Protein AF-A0A0F5VJ34-F1 (afdb_monomer_lite)

Radius of gyration: 12.43 Å; chains: 1; bounding box: 29×24×28 Å

pLDDT: mean 86.13, std 13.4, range [44.53, 97.44]

Sequence (68 aa):
MHSTLIVARMDPASIGDVARIFQEFDGTEMPHLMGTRRRELFAYRGLYFHLQDFDDDQGGRHIEQAKT

Foldseek 3Di:
DDKDKDKDFADPVCPVVVVVVVVVVVPDCVCVQLQWPDWDWDDDPRMIIIMTDGPDPCSVVSVVVVVD

Secondary structure (DSSP, 8-state):
-EEEEEEEE--GGGHHHHHHHHHHHHTSSHHHHTTEEEEEEEEETTEEEEEEEESSTTHHHHHHHTT-

Structu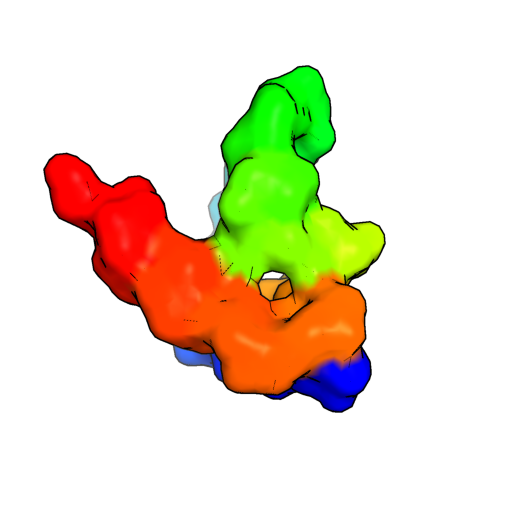re (mmCIF, N/CA/C/O backbone):
data_AF-A0A0F5VJ34-F1
#
_entry.id   AF-A0A0F5VJ34-F1
#
loop_
_atom_site.group_PDB
_atom_site.id
_atom_site.type_symbol
_atom_site.label_atom_id
_atom_site.label_alt_id
_atom_site.label_comp_id
_atom_site.label_asym_id
_atom_site.label_entity_id
_atom_site.label_seq_id
_atom_site.pdbx_PDB_ins_code
_atom_site.Cartn_x
_atom_site.Cartn_y
_atom_site.Cartn_z
_atom_site.occupancy
_atom_site.B_iso_or_equiv
_atom_site.auth_seq_id
_atom_site.auth_comp_id
_atom_site.auth_asym_id
_atom_site.auth_atom_id
_atom_site.pdbx_PDB_model_num
ATOM 1 N N . MET A 1 1 ? 12.803 -14.154 -7.543 1.00 73.94 1 MET A N 1
ATOM 2 C CA . MET A 1 1 ? 11.434 -13.797 -7.112 1.00 73.94 1 MET A CA 1
ATOM 3 C C . MET A 1 1 ? 11.499 -13.494 -5.637 1.00 73.94 1 MET A C 1
ATOM 5 O O . MET A 1 1 ? 11.773 -14.389 -4.841 1.00 73.94 1 MET A O 1
ATOM 9 N N . HIS A 1 2 ? 11.297 -12.227 -5.308 1.00 85.50 2 HIS A N 1
ATOM 10 C CA . HIS A 1 2 ? 11.427 -11.692 -3.963 1.00 85.50 2 HIS A CA 1
ATOM 11 C C . HIS A 1 2 ? 10.120 -11.008 -3.573 1.00 85.50 2 HIS A C 1
ATOM 13 O O . HIS A 1 2 ? 9.514 -10.330 -4.400 1.00 85.50 2 HIS A O 1
ATOM 19 N N . SER A 1 3 ? 9.701 -11.176 -2.322 1.00 90.38 3 SER A N 1
ATOM 20 C CA . SER A 1 3 ? 8.480 -10.566 -1.800 1.00 90.38 3 SER A CA 1
ATOM 21 C C . SER A 1 3 ? 8.817 -9.692 -0.604 1.00 90.38 3 SER A C 1
ATOM 23 O O . SER A 1 3 ? 9.515 -10.127 0.314 1.00 90.38 3 SER A O 1
ATOM 25 N N . THR A 1 4 ? 8.282 -8.476 -0.59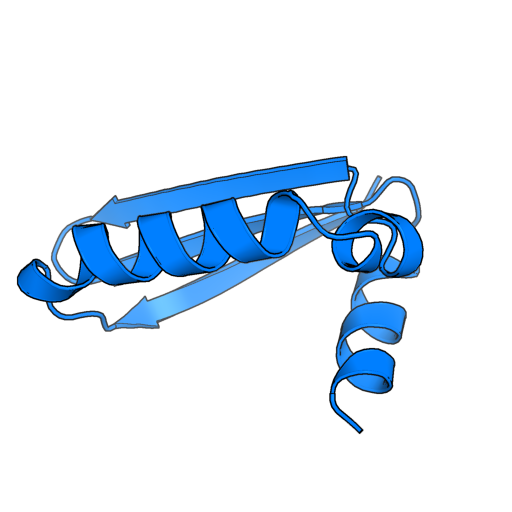1 1.00 91.62 4 THR A N 1
ATOM 26 C CA . THR A 1 4 ? 8.317 -7.593 0.573 1.00 91.62 4 THR A CA 1
ATOM 27 C C . THR A 1 4 ? 6.917 -7.486 1.166 1.00 91.62 4 THR A C 1
ATOM 29 O O . THR A 1 4 ? 5.917 -7.441 0.450 1.00 91.62 4 THR A O 1
ATOM 32 N N . LEU A 1 5 ? 6.842 -7.468 2.497 1.00 95.00 5 LEU A N 1
ATOM 33 C CA . LEU A 1 5 ? 5.597 -7.256 3.225 1.00 95.00 5 LEU A CA 1
ATOM 34 C C . LEU A 1 5 ? 5.770 -6.062 4.156 1.00 95.00 5 LEU A C 1
ATOM 36 O O . LEU A 1 5 ? 6.502 -6.140 5.144 1.00 95.00 5 LEU A O 1
ATOM 40 N N . ILE A 1 6 ? 5.080 -4.966 3.852 1.00 94.62 6 ILE A N 1
ATOM 41 C CA . ILE A 1 6 ? 4.996 -3.815 4.753 1.00 94.62 6 ILE A CA 1
ATOM 42 C C . ILE A 1 6 ? 3.753 -3.992 5.618 1.00 94.62 6 ILE A C 1
ATOM 44 O O . ILE A 1 6 ? 2.658 -4.235 5.106 1.00 94.62 6 ILE A O 1
ATOM 48 N N . VAL A 1 7 ? 3.931 -3.854 6.931 1.00 96.25 7 VAL A N 1
ATOM 49 C CA . VAL A 1 7 ? 2.846 -3.921 7.912 1.00 96.25 7 VAL A CA 1
ATOM 50 C C . VAL A 1 7 ? 2.770 -2.594 8.649 1.00 96.25 7 VAL A C 1
ATOM 52 O O . VAL A 1 7 ? 3.747 -2.154 9.253 1.00 96.25 7 VAL A O 1
ATOM 55 N N . ALA A 1 8 ? 1.599 -1.966 8.616 1.00 95.75 8 ALA A N 1
ATOM 56 C CA . ALA A 1 8 ? 1.346 -0.706 9.302 1.00 95.75 8 ALA A CA 1
ATOM 57 C C . ALA A 1 8 ? -0.032 -0.708 9.970 1.00 95.75 8 ALA A C 1
ATOM 59 O O . ALA A 1 8 ? -0.900 -1.520 9.654 1.00 95.75 8 ALA A O 1
ATOM 60 N N . ARG A 1 9 ? -0.245 0.218 10.907 1.00 96.56 9 ARG A N 1
ATOM 61 C CA . ARG A 1 9 ? -1.595 0.536 11.387 1.00 96.56 9 ARG A CA 1
ATOM 62 C C . ARG A 1 9 ? -2.266 1.472 10.394 1.00 96.56 9 ARG A C 1
ATOM 64 O O . ARG A 1 9 ? -1.610 2.359 9.857 1.00 96.56 9 ARG A O 1
ATOM 71 N N . MET A 1 10 ? -3.564 1.292 10.195 1.00 96.25 10 MET A N 1
ATOM 72 C CA . MET A 1 10 ? -4.355 2.131 9.303 1.00 96.25 10 MET A CA 1
ATOM 73 C C . MET A 1 10 ? -5.775 2.274 9.846 1.00 96.25 10 MET A C 1
ATOM 75 O O . MET A 1 10 ? -6.344 1.311 10.366 1.00 96.25 10 MET A O 1
ATOM 79 N N . ASP A 1 11 ? -6.343 3.472 9.716 1.00 96.44 11 ASP A N 1
ATOM 80 C CA . ASP A 1 11 ? -7.769 3.691 9.946 1.00 96.44 11 ASP A CA 1
ATOM 81 C C . ASP A 1 11 ? -8.575 2.936 8.866 1.00 96.44 11 ASP A C 1
ATOM 83 O O . ASP A 1 11 ? -8.317 3.134 7.675 1.00 96.44 11 ASP A O 1
ATOM 87 N N . PRO A 1 12 ? -9.539 2.066 9.227 1.00 93.62 12 PRO A N 1
ATOM 88 C CA . PRO A 1 12 ? -10.397 1.391 8.255 1.00 93.62 12 PRO A CA 1
ATOM 89 C C . PRO A 1 12 ? -11.102 2.337 7.273 1.00 93.62 12 PRO A C 1
ATOM 91 O O . PRO A 1 12 ? -11.342 1.944 6.131 1.00 93.62 12 PRO A O 1
ATOM 94 N N . ALA A 1 13 ? -11.402 3.576 7.676 1.00 96.44 13 ALA A N 1
ATOM 95 C CA . ALA A 1 13 ? -11.994 4.574 6.788 1.00 96.44 13 ALA A CA 1
ATOM 96 C C . ALA A 1 13 ? -11.065 4.949 5.618 1.00 96.44 13 ALA A C 1
ATOM 98 O O . ALA A 1 13 ? -11.544 5.293 4.541 1.00 96.44 13 ALA A O 1
ATOM 99 N N . SER A 1 14 ? -9.745 4.817 5.788 1.00 96.56 14 SER A N 1
ATOM 100 C CA . SER A 1 14 ? -8.747 5.141 4.763 1.00 96.56 14 SER A CA 1
ATOM 101 C C . SER A 1 14 ? -8.548 4.044 3.708 1.00 96.56 14 SER A C 1
ATOM 103 O O . SER A 1 14 ? -7.828 4.279 2.740 1.00 96.56 14 SER A O 1
ATOM 105 N N . ILE A 1 15 ? -9.168 2.859 3.846 1.00 94.56 15 ILE A N 1
ATOM 106 C CA . ILE A 1 15 ? -8.988 1.731 2.904 1.00 94.56 15 ILE A CA 1
ATOM 107 C C . ILE A 1 15 ? -9.298 2.152 1.461 1.00 94.56 15 ILE A C 1
ATOM 109 O O . ILE A 1 15 ? -8.525 1.844 0.554 1.00 94.56 15 ILE A O 1
ATOM 113 N N . GLY A 1 16 ? -10.415 2.856 1.249 1.00 95.94 16 GLY A N 1
ATOM 114 C CA . GLY A 1 16 ? -10.849 3.273 -0.087 1.00 95.94 16 GLY A CA 1
ATOM 115 C C . GLY A 1 16 ? -9.873 4.248 -0.744 1.00 95.94 16 GLY A C 1
ATOM 116 O O . GLY A 1 16 ? -9.511 4.072 -1.907 1.00 95.94 16 GLY A O 1
ATOM 117 N N . ASP A 1 17 ? -9.392 5.231 0.018 1.00 97.06 17 ASP A N 1
ATOM 118 C CA . ASP A 1 17 ? -8.435 6.220 -0.478 1.00 97.06 17 ASP A CA 1
ATOM 119 C C . ASP A 1 17 ? -7.085 5.590 -0.817 1.00 97.06 17 ASP A C 1
ATOM 121 O O . ASP A 1 17 ? -6.530 5.862 -1.880 1.00 97.06 17 ASP A O 1
ATOM 125 N N . VAL A 1 1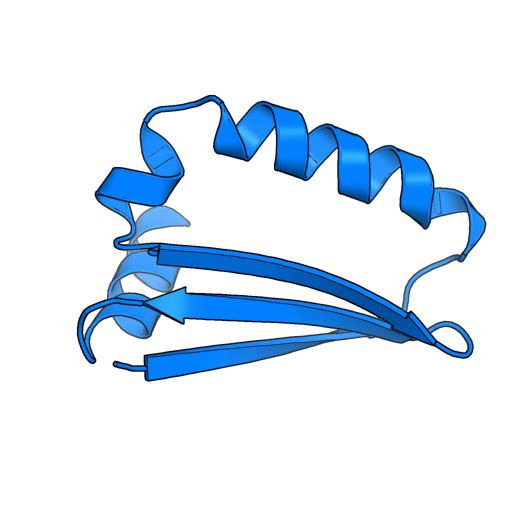8 ? -6.576 4.707 0.048 1.00 95.56 18 VAL A N 1
ATOM 126 C CA . VAL A 1 18 ? -5.311 3.996 -0.187 1.00 95.56 18 VAL A CA 1
ATOM 127 C C . VAL A 1 18 ? -5.406 3.105 -1.425 1.00 95.56 18 VAL A C 1
ATOM 129 O O . VAL A 1 18 ? -4.503 3.129 -2.262 1.00 95.56 18 VAL A O 1
ATOM 132 N N . ALA A 1 19 ? -6.508 2.364 -1.584 1.00 95.25 19 ALA A N 1
ATOM 133 C CA . ALA A 1 19 ? -6.735 1.546 -2.771 1.00 95.25 19 ALA A CA 1
ATOM 134 C C . ALA A 1 19 ? -6.754 2.398 -4.051 1.00 95.25 19 ALA A C 1
ATOM 136 O O . ALA A 1 19 ? -6.093 2.047 -5.026 1.00 95.25 19 ALA A O 1
ATOM 137 N N . ARG A 1 20 ? -7.445 3.546 -4.030 1.00 96.56 20 ARG A N 1
ATOM 138 C CA . ARG A 1 20 ? -7.498 4.475 -5.167 1.00 96.56 20 ARG A CA 1
ATOM 139 C C . ARG A 1 20 ? -6.118 5.040 -5.516 1.00 96.56 20 ARG A C 1
ATOM 141 O O . ARG A 1 20 ? -5.743 5.019 -6.683 1.00 96.56 20 ARG A O 1
ATOM 148 N N . ILE A 1 21 ? -5.355 5.505 -4.524 1.00 95.88 21 ILE A N 1
ATOM 149 C CA . ILE A 1 21 ? -4.005 6.057 -4.735 1.00 95.88 21 ILE A CA 1
ATOM 150 C C . ILE A 1 21 ? -3.101 5.022 -5.405 1.00 95.88 21 ILE A C 1
ATOM 152 O O . ILE A 1 21 ? -2.410 5.339 -6.371 1.00 95.88 21 ILE A O 1
ATOM 156 N N . PHE A 1 22 ? -3.110 3.778 -4.920 1.00 94.38 22 PHE A N 1
ATOM 157 C CA . PHE A 1 22 ? -2.271 2.743 -5.512 1.00 94.38 22 PHE A CA 1
ATOM 158 C C . PHE A 1 22 ? -2.767 2.284 -6.880 1.00 94.38 22 PHE A C 1
ATOM 160 O O . PHE A 1 22 ? -1.935 2.012 -7.734 1.00 94.38 22 PHE A O 1
ATOM 167 N N . GLN A 1 23 ? -4.077 2.278 -7.128 1.00 94.00 23 GLN A N 1
ATOM 168 C CA . GLN A 1 23 ? -4.618 2.031 -8.463 1.00 94.00 23 GLN A CA 1
ATOM 169 C C . GLN A 1 23 ? -4.157 3.099 -9.469 1.00 94.00 23 GLN A C 1
ATOM 171 O O . GLN A 1 23 ? -3.757 2.762 -10.580 1.00 94.00 23 GLN A O 1
ATOM 176 N N . GLU A 1 24 ? -4.190 4.378 -9.088 1.00 94.75 24 GLU A N 1
ATOM 177 C CA . GLU A 1 24 ? -3.687 5.478 -9.920 1.00 94.75 24 GLU A CA 1
ATOM 178 C C . GLU A 1 24 ? -2.174 5.350 -10.151 1.00 94.75 24 GLU A C 1
ATOM 180 O O . GLU A 1 24 ? -1.713 5.458 -11.285 1.00 94.75 24 GLU A O 1
ATOM 185 N N . PHE A 1 25 ? -1.408 5.050 -9.097 1.00 91.31 25 PHE A N 1
ATOM 186 C CA . P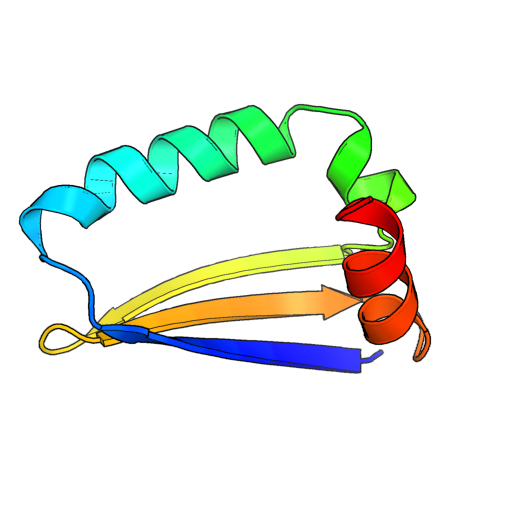HE A 1 25 ? 0.036 4.817 -9.186 1.00 91.31 25 PHE A CA 1
ATOM 187 C C . PHE A 1 25 ? 0.379 3.631 -10.097 1.00 91.31 25 PHE A C 1
ATOM 189 O O . PHE A 1 25 ? 1.315 3.717 -10.892 1.00 91.31 25 PHE A O 1
ATOM 196 N N . ASP A 1 26 ? -0.384 2.541 -10.010 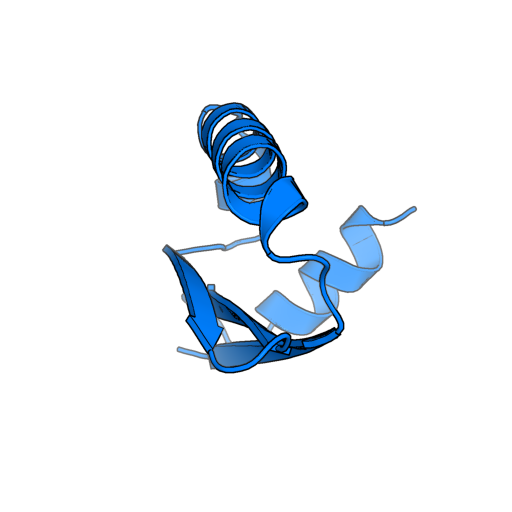1.00 91.06 26 ASP A N 1
ATOM 197 C CA . ASP A 1 26 ? -0.173 1.332 -10.809 1.00 91.06 26 ASP A CA 1
ATOM 198 C C . ASP A 1 26 ? -0.505 1.527 -12.293 1.00 91.06 26 ASP A C 1
ATOM 200 O O . ASP A 1 26 ? -0.026 0.770 -13.132 1.00 91.06 26 ASP A O 1
ATOM 204 N N . GLY A 1 27 ? -1.261 2.576 -12.631 1.00 90.69 27 GLY A N 1
ATOM 205 C CA . GLY A 1 27 ? -1.473 3.017 -14.009 1.00 90.69 27 GLY A CA 1
ATOM 206 C C . GLY A 1 27 ? -0.316 3.827 -14.608 1.00 90.69 27 GLY A C 1
ATOM 207 O O . GLY A 1 27 ? -0.377 4.174 -15.787 1.00 90.69 27 GLY A O 1
ATOM 208 N N . THR A 1 28 ? 0.717 4.160 -13.828 1.00 91.31 28 THR A N 1
ATOM 209 C CA . THR A 1 28 ? 1.909 4.885 -14.308 1.00 91.31 28 THR A CA 1
ATOM 210 C C . THR A 1 28 ? 3.023 3.923 -14.745 1.00 91.31 28 THR A C 1
ATOM 212 O O . THR A 1 28 ? 2.919 2.714 -14.566 1.00 91.31 28 THR A O 1
ATOM 215 N N . GLU A 1 29 ? 4.133 4.436 -15.286 1.00 86.50 29 GLU A N 1
ATOM 216 C CA . GLU A 1 29 ? 5.313 3.611 -15.616 1.00 86.50 29 GLU A CA 1
ATOM 217 C C . GLU A 1 29 ? 6.145 3.204 -14.382 1.00 86.50 29 GLU A C 1
ATOM 219 O O . GLU A 1 29 ? 6.972 2.291 -14.452 1.00 86.50 29 GLU A O 1
ATOM 224 N N . MET A 1 30 ? 5.923 3.851 -13.232 1.00 83.31 30 MET A N 1
ATOM 225 C CA . MET A 1 30 ? 6.742 3.676 -12.027 1.00 83.31 30 MET A CA 1
ATOM 226 C C . MET A 1 30 ? 6.816 2.231 -11.502 1.00 83.31 30 MET A C 1
ATOM 228 O O . MET A 1 30 ? 7.921 1.795 -11.176 1.00 83.31 30 MET A O 1
ATOM 232 N N . PRO A 1 31 ? 5.725 1.440 -11.431 1.00 82.94 31 PRO A N 1
ATOM 233 C CA . PRO A 1 31 ? 5.796 0.061 -10.943 1.00 82.94 31 PRO A CA 1
ATOM 234 C C . PRO A 1 31 ? 6.756 -0.811 -11.757 1.00 82.94 31 PRO A C 1
ATOM 236 O O . PRO A 1 31 ? 7.507 -1.597 -11.177 1.00 82.94 31 PRO A O 1
ATOM 239 N N . HIS A 1 32 ? 6.777 -0.642 -13.083 1.00 79.00 32 HIS A N 1
ATOM 240 C CA . HIS A 1 32 ? 7.674 -1.383 -13.968 1.00 79.00 32 HIS A CA 1
ATOM 241 C C . HIS A 1 32 ? 9.135 -0.980 -13.762 1.00 79.00 32 HIS A C 1
ATOM 243 O O . HIS A 1 32 ? 9.992 -1.855 -13.661 1.00 79.00 32 HIS A O 1
ATOM 249 N N . LEU A 1 33 ? 9.417 0.321 -13.620 1.00 81.62 33 LEU A N 1
ATOM 250 C CA . LEU A 1 33 ? 10.766 0.820 -13.315 1.00 81.62 33 LEU A CA 1
ATOM 251 C C . LEU A 1 33 ? 11.282 0.320 -11.957 1.00 81.62 33 LEU A C 1
ATOM 253 O O . LEU A 1 33 ? 12.477 0.096 -11.788 1.00 81.62 33 LEU A O 1
ATOM 257 N N . MET A 1 34 ? 10.377 0.107 -11.001 1.00 79.31 34 MET A N 1
ATOM 258 C CA . MET A 1 34 ? 10.685 -0.468 -9.689 1.00 79.31 34 MET A CA 1
ATOM 259 C C . MET A 1 34 ? 10.808 -2.002 -9.705 1.00 79.31 34 MET A C 1
ATOM 261 O O . MET A 1 34 ? 11.081 -2.591 -8.660 1.00 79.31 34 MET A O 1
ATOM 265 N N . GLY A 1 35 ? 10.555 -2.664 -10.840 1.00 85.19 35 GLY A N 1
ATOM 266 C CA . GLY A 1 35 ? 10.545 -4.127 -10.946 1.00 85.19 35 GLY A CA 1
ATOM 267 C C . GLY A 1 35 ? 9.363 -4.799 -10.237 1.00 85.19 35 GLY A C 1
ATOM 268 O O . GLY A 1 35 ? 9.425 -5.989 -9.928 1.00 85.19 35 GLY A O 1
ATOM 269 N N . THR A 1 36 ? 8.293 -4.049 -9.941 1.00 86.50 36 THR A N 1
ATOM 270 C CA . THR A 1 36 ? 7.088 -4.590 -9.301 1.00 86.50 36 THR A CA 1
ATOM 271 C C . THR A 1 36 ? 6.348 -5.486 -10.285 1.00 86.50 36 THR A C 1
ATOM 273 O O . THR A 1 36 ? 5.837 -5.023 -11.302 1.00 86.50 36 THR A O 1
ATOM 276 N N . ARG A 1 37 ? 6.232 -6.766 -9.939 1.00 88.94 37 ARG A N 1
ATOM 277 C CA . ARG A 1 37 ? 5.445 -7.753 -10.682 1.00 88.94 37 ARG A CA 1
ATOM 278 C C . ARG A 1 37 ? 3.984 -7.745 -10.248 1.00 88.94 37 ARG A C 1
ATOM 280 O O . ARG A 1 37 ? 3.081 -7.872 -11.071 1.00 88.94 37 ARG A O 1
ATOM 287 N N . ARG A 1 38 ? 3.752 -7.660 -8.938 1.00 91.06 38 ARG A N 1
ATOM 288 C CA . ARG A 1 38 ? 2.418 -7.727 -8.337 1.00 91.06 38 ARG A CA 1
ATOM 289 C C . ARG A 1 38 ? 2.372 -6.917 -7.053 1.00 91.06 38 ARG A C 1
ATOM 291 O O . ARG A 1 38 ? 3.331 -6.915 -6.284 1.00 91.06 38 ARG A O 1
ATOM 298 N N . ARG A 1 39 ? 1.231 -6.272 -6.818 1.00 94.38 39 ARG A N 1
ATOM 299 C CA . ARG A 1 39 ? 0.884 -5.621 -5.559 1.00 94.38 39 ARG A CA 1
ATOM 300 C C . ARG A 1 39 ? -0.466 -6.125 -5.079 1.00 94.38 39 ARG A C 1
ATOM 302 O O . ARG A 1 39 ? -1.429 -6.120 -5.839 1.00 94.38 39 ARG A O 1
ATOM 309 N N . GLU A 1 40 ? -0.531 -6.506 -3.812 1.00 95.81 40 GLU A N 1
ATOM 310 C CA . GLU A 1 40 ? -1.772 -6.885 -3.146 1.00 95.81 40 GLU A CA 1
ATOM 311 C C . GLU A 1 40 ? -1.888 -6.138 -1.818 1.00 95.81 40 GLU A C 1
ATOM 313 O O . GLU A 1 40 ? -0.942 -6.075 -1.027 1.00 95.81 40 GLU A O 1
ATOM 318 N N . LEU A 1 41 ? -3.059 -5.544 -1.594 1.00 96.75 41 LEU A N 1
ATOM 319 C CA . LEU A 1 41 ? -3.368 -4.781 -0.393 1.00 96.75 41 LEU A CA 1
ATOM 320 C C . LEU A 1 41 ? -4.390 -5.552 0.433 1.00 96.75 41 LEU A C 1
ATOM 322 O O . LEU A 1 41 ? -5.463 -5.896 -0.062 1.00 96.75 41 LEU A O 1
ATOM 326 N N . PHE A 1 42 ? -4.077 -5.781 1.705 1.00 96.62 42 PHE A N 1
ATOM 327 C CA . PHE A 1 42 ? -4.988 -6.422 2.647 1.00 96.62 42 PHE A CA 1
ATOM 328 C C . PHE A 1 42 ? -5.197 -5.535 3.869 1.00 96.62 42 PHE A C 1
ATOM 330 O O . PHE A 1 42 ? -4.309 -4.790 4.286 1.00 96.62 42 PHE A O 1
ATOM 337 N N . ALA A 1 43 ? -6.370 -5.656 4.483 1.00 95.75 43 ALA A N 1
ATOM 338 C CA . ALA A 1 43 ? -6.674 -5.016 5.751 1.00 95.75 43 ALA A CA 1
ATOM 339 C C . ALA A 1 43 ? -7.286 -6.035 6.714 1.00 95.75 43 ALA A C 1
ATOM 341 O O . ALA A 1 43 ? -8.190 -6.788 6.351 1.00 95.75 43 ALA A O 1
ATOM 342 N N . TYR A 1 44 ? -6.808 -6.054 7.956 1.00 95.94 44 TYR A N 1
ATOM 343 C CA . TYR A 1 44 ? -7.353 -6.918 8.996 1.00 95.94 44 TYR A CA 1
ATOM 344 C C . TYR A 1 44 ? -7.194 -6.280 10.372 1.00 95.94 44 TYR A C 1
ATOM 346 O O . TYR A 1 44 ? -6.086 -5.967 10.797 1.00 95.94 44 TYR A O 1
ATOM 354 N N . ARG A 1 45 ? -8.311 -6.101 11.090 1.00 95.00 45 ARG A N 1
ATOM 355 C CA . ARG A 1 45 ? -8.341 -5.594 12.478 1.00 95.00 45 ARG A CA 1
ATOM 356 C C . ARG A 1 45 ? -7.502 -4.316 12.707 1.00 95.00 45 ARG A C 1
ATOM 358 O O . ARG A 1 45 ? -6.774 -4.221 13.691 1.00 95.00 45 ARG A O 1
ATOM 365 N N . GLY A 1 46 ? -7.601 -3.337 11.802 1.00 94.00 46 GLY A N 1
ATOM 366 C CA . GLY A 1 46 ? -6.871 -2.058 11.891 1.00 94.00 46 GLY A CA 1
ATOM 367 C C . GLY A 1 46 ? -5.394 -2.128 11.478 1.00 94.00 46 GLY A C 1
ATOM 368 O O . GLY A 1 46 ? -4.653 -1.160 11.655 1.00 94.00 46 GLY A O 1
ATOM 369 N N . LEU A 1 47 ? -4.956 -3.270 10.944 1.00 96.88 47 LEU A N 1
ATOM 370 C CA . LEU A 1 47 ? -3.666 -3.426 10.285 1.00 96.88 47 LEU A CA 1
ATOM 371 C C . LEU A 1 47 ? -3.848 -3.410 8.772 1.00 96.88 47 LEU A C 1
ATOM 373 O O . LEU A 1 47 ? -4.805 -3.977 8.243 1.00 96.88 47 LEU A O 1
ATOM 377 N N . TYR A 1 48 ? -2.894 -2.777 8.110 1.00 97.19 48 TYR A N 1
ATOM 378 C CA . TYR A 1 48 ? -2.718 -2.728 6.672 1.00 97.19 48 TYR A CA 1
ATOM 379 C C . TYR A 1 48 ? -1.502 -3.566 6.292 1.00 97.19 48 TYR A C 1
ATOM 381 O O . TYR A 1 48 ? -0.457 -3.490 6.946 1.00 97.19 48 TYR A O 1
ATOM 389 N N . PHE A 1 49 ? -1.654 -4.339 5.225 1.00 97.44 49 PHE A N 1
ATOM 390 C CA . PHE A 1 49 ? -0.619 -5.184 4.661 1.00 97.44 49 PHE A CA 1
ATOM 391 C C . PHE A 1 49 ? -0.444 -4.822 3.196 1.00 97.44 49 PHE A C 1
ATOM 393 O O . PHE A 1 49 ? -1.392 -4.897 2.414 1.00 97.44 49 PHE A O 1
ATOM 400 N N . HIS A 1 50 ? 0.781 -4.469 2.836 1.00 96.75 50 HIS A N 1
ATOM 401 C CA . HIS A 1 50 ? 1.190 -4.221 1.462 1.00 96.75 50 HIS A CA 1
ATOM 402 C C . HIS A 1 50 ? 2.147 -5.328 1.061 1.00 96.75 50 HIS A C 1
ATOM 404 O O . HIS A 1 50 ? 3.316 -5.311 1.454 1.00 96.75 50 HIS A O 1
ATOM 410 N N . LEU A 1 51 ? 1.639 -6.305 0.321 1.00 95.06 51 LEU A N 1
ATOM 411 C CA . LEU A 1 51 ? 2.463 -7.350 -0.264 1.00 95.06 51 LEU A CA 1
ATOM 412 C C . LEU A 1 51 ? 2.898 -6.897 -1.654 1.00 95.06 51 LEU A C 1
ATOM 414 O O . LEU A 1 51 ? 2.059 -6.526 -2.479 1.00 95.06 51 LEU A O 1
ATOM 418 N N . GLN A 1 52 ? 4.201 -6.917 -1.907 1.00 93.00 52 GLN A N 1
ATOM 419 C CA . GLN A 1 52 ? 4.753 -6.569 -3.206 1.00 93.00 52 GLN A CA 1
ATOM 420 C C . GLN A 1 52 ? 5.745 -7.637 -3.656 1.00 93.00 52 GLN A C 1
ATOM 422 O O . GLN A 1 52 ? 6.685 -7.964 -2.934 1.00 93.00 52 GLN A O 1
ATOM 427 N N . ASP A 1 53 ? 5.516 -8.173 -4.852 1.00 91.00 53 ASP A N 1
ATOM 428 C CA . ASP A 1 53 ? 6.387 -9.158 -5.483 1.00 91.00 53 ASP A CA 1
ATOM 429 C C . ASP A 1 53 ? 7.231 -8.505 -6.572 1.00 91.00 53 ASP A C 1
ATOM 431 O O . ASP A 1 53 ? 6.744 -7.668 -7.339 1.00 91.00 53 ASP A O 1
ATOM 435 N N . PHE A 1 54 ? 8.472 -8.964 -6.678 1.00 87.50 54 PHE A N 1
ATOM 436 C CA . PHE A 1 54 ? 9.465 -8.512 -7.644 1.00 87.50 54 PHE A CA 1
ATOM 437 C C . PHE A 1 54 ? 10.017 -9.705 -8.424 1.00 87.50 54 PHE A C 1
ATOM 439 O O . PHE A 1 54 ? 10.162 -10.813 -7.885 1.00 87.50 54 PHE A O 1
ATOM 446 N N . ASP A 1 55 ? 10.332 -9.482 -9.700 1.00 79.12 55 ASP A N 1
ATOM 447 C CA . ASP A 1 55 ? 10.911 -10.524 -10.555 1.00 79.12 55 ASP A CA 1
ATOM 448 C C . ASP A 1 55 ? 12.345 -10.886 -10.109 1.00 79.12 55 ASP A C 1
ATOM 450 O O . ASP A 1 55 ? 12.719 -12.066 -10.125 1.00 79.12 55 ASP A O 1
ATOM 454 N N . ASP A 1 56 ? 13.111 -9.914 -9.603 1.00 76.25 56 ASP A N 1
ATOM 455 C CA . ASP A 1 56 ? 14.482 -10.092 -9.116 1.00 76.25 56 ASP A CA 1
ATOM 456 C C . ASP A 1 56 ? 14.638 -9.884 -7.597 1.00 76.25 56 ASP A C 1
ATOM 458 O O . ASP A 1 56 ? 13.729 -9.439 -6.896 1.00 76.25 56 ASP A O 1
ATOM 462 N N . ASP A 1 57 ? 15.818 -10.234 -7.080 1.00 64.81 57 ASP A N 1
ATOM 463 C CA . ASP A 1 57 ? 16.173 -10.070 -5.665 1.00 64.81 57 ASP A CA 1
ATOM 464 C C . ASP A 1 57 ? 16.636 -8.635 -5.326 1.00 64.81 57 ASP A C 1
ATOM 466 O O . ASP A 1 57 ? 17.007 -8.351 -4.185 1.00 64.81 57 ASP A O 1
ATOM 470 N N . GLN A 1 58 ? 16.643 -7.719 -6.302 1.00 63.09 58 GLN A N 1
ATOM 471 C CA . GLN A 1 58 ? 17.048 -6.322 -6.124 1.00 63.09 58 GLN A CA 1
ATOM 472 C C . GLN A 1 58 ? 15.871 -5.400 -5.812 1.00 63.09 58 GLN A C 1
ATOM 474 O O . GLN A 1 58 ? 16.117 -4.276 -5.372 1.00 63.09 58 GLN A O 1
ATOM 479 N N . GLY A 1 59 ? 14.621 -5.846 -5.977 1.00 59.41 59 GLY A N 1
ATOM 480 C CA . GLY A 1 59 ? 13.415 -5.033 -5.771 1.00 59.41 59 GLY A CA 1
ATOM 481 C C . GLY A 1 59 ? 13.442 -4.152 -4.515 1.00 59.41 59 GLY A C 1
ATOM 482 O O . GLY A 1 59 ? 13.151 -2.960 -4.583 1.00 59.41 59 GLY A O 1
ATOM 483 N N . GLY A 1 60 ? 13.923 -4.679 -3.382 1.00 60.16 60 GLY A N 1
ATOM 484 C CA . GLY A 1 60 ? 14.086 -3.898 -2.148 1.00 60.16 60 GLY A CA 1
ATOM 485 C C . GLY A 1 60 ? 15.044 -2.697 -2.261 1.00 60.16 60 GLY A C 1
ATOM 486 O O . GLY A 1 60 ? 14.769 -1.645 -1.688 1.00 60.16 60 GLY A O 1
ATOM 487 N N . ARG A 1 61 ? 16.144 -2.804 -3.024 1.00 62.12 61 ARG A N 1
ATOM 488 C CA . ARG A 1 61 ? 17.091 -1.692 -3.257 1.00 62.12 61 ARG A CA 1
ATOM 489 C C . ARG A 1 61 ? 16.516 -0.633 -4.198 1.00 62.12 61 ARG A C 1
ATOM 491 O O . ARG A 1 61 ? 16.757 0.552 -3.980 1.00 62.12 61 ARG A O 1
ATOM 498 N N . HIS A 1 62 ? 15.747 -1.045 -5.206 1.00 62.38 62 HIS A N 1
ATOM 499 C CA . HIS A 1 62 ? 15.105 -0.128 -6.153 1.00 62.38 62 HIS A CA 1
ATOM 500 C C . HIS A 1 62 ? 14.030 0.735 -5.479 1.00 62.38 62 HIS A C 1
ATOM 502 O O . HIS A 1 62 ? 13.938 1.927 -5.768 1.00 62.38 62 HIS A O 1
ATOM 508 N N . ILE A 1 63 ? 13.272 0.172 -4.527 1.00 62.00 63 ILE A N 1
ATOM 509 C CA . ILE A 1 63 ? 12.290 0.933 -3.737 1.00 62.00 63 ILE A CA 1
ATOM 510 C C . ILE A 1 63 ? 12.964 2.049 -2.932 1.00 62.00 63 ILE A C 1
ATOM 512 O O . ILE A 1 63 ? 12.465 3.169 -2.917 1.00 62.00 63 ILE A O 1
ATOM 516 N N . GLU A 1 64 ? 14.083 1.765 -2.261 1.00 62.31 64 GLU A N 1
ATOM 517 C CA . GLU A 1 64 ? 14.786 2.777 -1.461 1.00 62.31 64 GLU A CA 1
ATOM 518 C C . GLU A 1 64 ? 15.401 3.884 -2.329 1.00 62.31 64 GLU A C 1
ATOM 520 O O . GLU A 1 64 ? 15.361 5.052 -1.953 1.00 62.31 64 GLU A O 1
ATOM 525 N N . GLN A 1 65 ? 15.903 3.553 -3.522 1.00 60.03 65 GLN A N 1
ATOM 526 C CA . GLN A 1 65 ? 16.446 4.550 -4.451 1.00 60.03 65 GLN A CA 1
ATOM 527 C C . GLN A 1 65 ? 15.364 5.447 -5.067 1.00 60.03 65 GLN A C 1
ATOM 529 O O . GLN A 1 65 ? 15.608 6.632 -5.266 1.00 60.03 65 GLN A O 1
ATOM 534 N N . ALA A 1 66 ? 14.161 4.920 -5.316 1.00 60.00 66 ALA A N 1
ATOM 535 C CA . ALA A 1 66 ? 13.048 5.678 -5.894 1.00 60.00 66 ALA A CA 1
ATOM 536 C C . ALA A 1 66 ? 12.378 6.670 -4.917 1.00 60.00 66 ALA A C 1
ATOM 538 O O . ALA A 1 66 ? 11.502 7.429 -5.327 1.00 60.00 66 ALA A O 1
ATOM 539 N N . LYS A 1 67 ? 12.751 6.661 -3.628 1.00 59.88 67 LYS A N 1
ATOM 540 C CA . LYS A 1 67 ? 12.238 7.595 -2.606 1.00 59.88 67 LYS A CA 1
ATOM 541 C C . LYS A 1 67 ? 12.969 8.949 -2.572 1.00 59.88 67 LYS A C 1
ATOM 543 O O . LYS A 1 67 ? 12.533 9.818 -1.819 1.00 59.88 67 LYS A O 1
ATOM 548 N N . THR A 1 68 ? 14.077 9.098 -3.307 1.00 44.53 68 THR A N 1
ATOM 549 C CA . THR A 1 68 ? 14.905 10.324 -3.364 1.00 44.53 68 THR A CA 1
ATOM 550 C C . THR A 1 68 ? 14.509 11.182 -4.555 1.00 44.5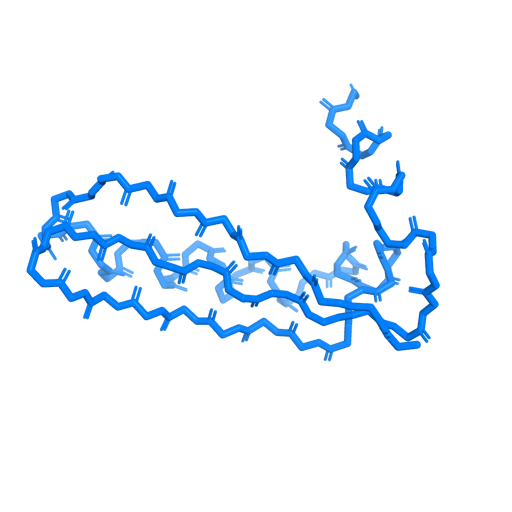3 68 THR A C 1
ATOM 552 O O . THR A 1 68 ? 14.415 12.415 -4.373 1.00 44.53 68 THR A O 1
#